Protein AF-B7S6W7-F1 (afdb_monomer_lite)

Sequence (81 aa):
IEYSAGGFALIFMAEYANILVMSLFSVVLFFGAGSVGSLSWDFVMMIKTLFVAFAFIWVRATLPRFRYDLLMGLTWKSFLP

Structure (mmCIF, N/CA/C/O backbone):
data_AF-B7S6W7-F1
#
_entry.id   AF-B7S6W7-F1
#
loop_
_atom_site.group_PDB
_atom_site.id
_atom_site.type_symbol
_atom_site.label_atom_id
_atom_site.label_alt_id
_atom_site.label_comp_id
_atom_site.label_asym_id
_atom_site.label_entity_id
_atom_site.label_seq_id
_atom_site.pdbx_PDB_ins_code
_atom_site.Cartn_x
_atom_site.Cartn_y
_atom_site.Cartn_z
_atom_site.occupancy
_atom_site.B_iso_or_equiv
_atom_site.auth_seq_id
_atom_site.auth_comp_id
_atom_site.auth_asym_id
_atom_site.auth_atom_id
_atom_site.pdbx_PDB_model_num
ATOM 1 N N . ILE A 1 1 ? -8.377 12.676 21.092 1.00 52.56 1 ILE A N 1
ATOM 2 C CA . ILE A 1 1 ? -8.810 13.817 20.245 1.00 52.56 1 ILE A CA 1
ATOM 3 C C . ILE A 1 1 ? -8.002 15.072 20.614 1.00 52.56 1 ILE A C 1
ATOM 5 O O . ILE A 1 1 ? -8.515 16.176 20.657 1.00 52.56 1 ILE A O 1
ATOM 9 N N . GLU A 1 2 ? -6.702 14.897 20.874 1.00 70.31 2 GLU A N 1
ATOM 10 C CA . GLU A 1 2 ? -5.863 15.882 21.584 1.00 70.31 2 GLU A CA 1
ATOM 11 C C . GLU A 1 2 ? -4.689 16.382 20.730 1.00 70.31 2 GLU A C 1
ATOM 13 O O . GLU A 1 2 ? -3.803 17.083 21.210 1.00 70.31 2 GLU A O 1
ATOM 18 N N . TYR A 1 3 ? -4.657 16.026 19.445 1.00 63.88 3 TYR A N 1
ATOM 19 C CA . TYR A 1 3 ? -3.584 16.459 18.563 1.00 63.88 3 TYR A CA 1
ATOM 20 C C . TYR A 1 3 ? -3.871 17.872 18.060 1.00 63.88 3 TYR A C 1
ATOM 22 O O . TYR A 1 3 ? -4.839 18.104 17.337 1.00 63.88 3 TYR A O 1
ATOM 30 N N . SER A 1 4 ? -2.998 18.810 18.433 1.00 74.19 4 SER A N 1
ATOM 31 C CA . SER A 1 4 ? -2.886 20.118 17.781 1.00 74.19 4 SER A CA 1
ATOM 32 C C . SER A 1 4 ? -2.731 19.950 16.261 1.00 74.19 4 SER A C 1
ATOM 34 O O . SER A 1 4 ? -2.223 18.925 15.794 1.00 74.19 4 SER A O 1
ATOM 36 N N . ALA A 1 5 ? -3.140 20.963 15.489 1.00 75.81 5 ALA A N 1
ATOM 37 C CA . ALA A 1 5 ? -3.227 20.931 14.025 1.00 75.81 5 ALA A CA 1
ATOM 38 C C . ALA A 1 5 ? -1.968 20.364 13.332 1.00 75.81 5 ALA A C 1
ATOM 40 O O . ALA A 1 5 ? -2.081 19.604 12.372 1.00 75.81 5 ALA A O 1
ATOM 41 N N . GLY A 1 6 ? -0.770 20.668 13.850 1.00 82.00 6 GLY A N 1
ATOM 42 C CA . GLY A 1 6 ? 0.491 20.140 13.315 1.00 82.00 6 GLY A CA 1
ATOM 43 C C . GLY A 1 6 ? 0.724 18.649 13.602 1.00 82.00 6 GLY A C 1
ATOM 44 O O . GLY A 1 6 ? 1.108 17.900 12.706 1.00 82.00 6 GLY A O 1
ATOM 45 N N . GLY A 1 7 ? 0.451 18.192 14.829 1.00 83.12 7 GLY A N 1
ATOM 46 C CA . GLY A 1 7 ? 0.605 16.781 15.208 1.00 83.12 7 GLY A CA 1
ATOM 47 C C . GLY A 1 7 ? -0.380 15.873 14.471 1.00 83.12 7 GLY A C 1
ATOM 48 O O . GLY A 1 7 ? -0.024 14.773 14.060 1.00 83.12 7 GLY A O 1
ATOM 49 N N . PHE A 1 8 ? -1.592 16.372 14.219 1.00 82.81 8 PHE A N 1
ATOM 50 C CA . PHE A 1 8 ? -2.585 15.689 13.394 1.00 82.81 8 PHE A CA 1
ATOM 51 C C . PHE A 1 8 ? -2.074 15.484 11.960 1.00 82.81 8 PHE A C 1
ATOM 53 O O . PHE A 1 8 ? -2.108 14.363 11.459 1.00 82.81 8 PHE A O 1
ATOM 6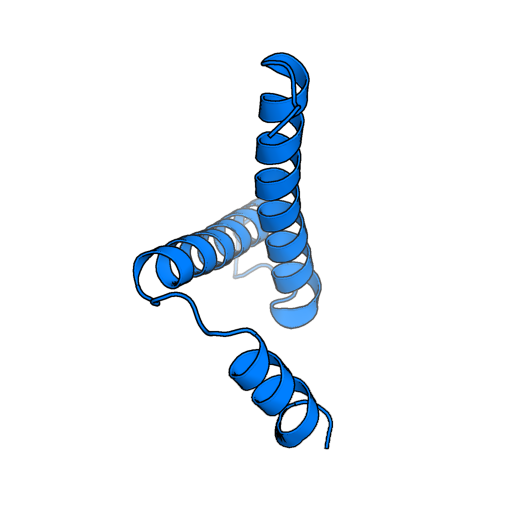0 N N . ALA A 1 9 ? -1.519 16.524 11.324 1.00 88.25 9 ALA A N 1
ATOM 61 C CA . ALA A 1 9 ? -0.980 16.429 9.965 1.00 88.25 9 ALA A CA 1
ATOM 62 C C . ALA A 1 9 ? 0.156 15.397 9.843 1.00 88.25 9 ALA A C 1
ATOM 64 O O . ALA A 1 9 ? 0.194 14.634 8.876 1.00 88.25 9 ALA A O 1
ATOM 65 N N . LEU A 1 10 ? 1.048 15.330 10.839 1.00 89.69 10 LEU A N 1
ATOM 66 C CA . LEU A 1 10 ? 2.137 14.348 10.866 1.00 89.69 10 LEU A CA 1
ATOM 67 C C . LEU A 1 10 ? 1.629 12.905 10.960 1.00 89.69 10 LEU A C 1
ATOM 69 O O . LEU A 1 10 ? 2.202 12.030 10.316 1.00 89.69 10 LEU A O 1
ATOM 73 N N . ILE A 1 11 ? 0.540 12.653 11.691 1.00 89.06 11 ILE A N 1
ATOM 74 C CA . ILE A 1 11 ? -0.051 11.310 11.792 1.00 89.06 11 ILE A CA 1
ATOM 75 C C . ILE A 1 11 ? -0.600 10.850 10.435 1.00 89.06 11 ILE A C 1
ATOM 77 O O . ILE A 1 11 ? -0.309 9.728 10.022 1.00 89.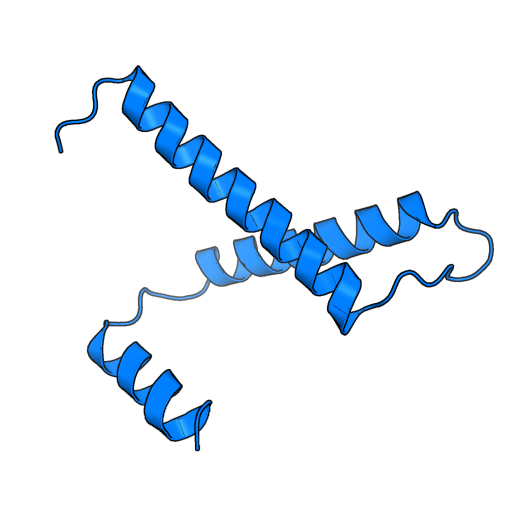06 11 ILE A O 1
ATOM 81 N N . PHE A 1 12 ? -1.321 11.705 9.699 1.00 86.00 12 PHE A N 1
ATOM 82 C CA . PHE A 1 12 ? -1.792 11.330 8.355 1.00 86.00 12 PHE A CA 1
ATOM 83 C C . PHE A 1 12 ? -0.639 11.134 7.386 1.00 86.00 12 PHE A C 1
ATOM 85 O O . PHE A 1 12 ? -0.629 10.150 6.650 1.00 86.00 12 PHE A O 1
ATOM 92 N N . MET A 1 13 ? 0.346 12.037 7.391 1.00 91.56 13 MET A N 1
ATOM 93 C CA . MET A 1 13 ? 1.524 11.877 6.541 1.00 91.56 13 MET A CA 1
ATOM 94 C C . MET A 1 13 ? 2.244 10.557 6.831 1.00 91.56 13 MET A C 1
ATOM 96 O O . MET A 1 13 ? 2.604 9.852 5.891 1.00 91.56 13 MET A O 1
ATOM 100 N N . ALA A 1 14 ? 2.390 10.184 8.105 1.00 93.44 14 ALA A N 1
ATOM 101 C CA . ALA A 1 14 ? 2.994 8.916 8.497 1.00 93.44 14 ALA A CA 1
ATOM 102 C C . ALA A 1 14 ? 2.165 7.701 8.048 1.00 93.44 14 ALA A C 1
ATOM 104 O O . ALA A 1 14 ? 2.738 6.731 7.553 1.00 93.44 14 ALA A O 1
ATOM 105 N N . GLU A 1 15 ? 0.833 7.742 8.162 1.00 91.19 15 GLU A N 1
ATOM 106 C CA . GLU A 1 15 ? -0.027 6.647 7.694 1.00 91.19 15 GLU A CA 1
ATOM 107 C C . GLU A 1 15 ? 0.110 6.437 6.179 1.00 91.19 15 GLU A C 1
ATOM 109 O O . GLU A 1 15 ? 0.345 5.313 5.727 1.00 91.19 15 GLU A O 1
ATOM 114 N N . TYR A 1 16 ? 0.029 7.512 5.389 1.00 90.69 16 TYR A N 1
ATOM 115 C CA . TYR A 1 16 ? 0.161 7.422 3.932 1.00 90.69 16 TYR A CA 1
ATOM 116 C C . TYR A 1 16 ? 1.575 7.031 3.494 1.00 90.69 16 TYR A C 1
ATOM 118 O O . TYR A 1 16 ? 1.725 6.227 2.570 1.00 90.69 16 TYR A O 1
ATOM 126 N N . ALA A 1 17 ? 2.607 7.529 4.180 1.00 92.81 17 ALA A N 1
ATOM 127 C CA . ALA A 1 17 ? 3.982 7.102 3.947 1.00 92.81 17 ALA A CA 1
ATOM 128 C C . ALA A 1 17 ? 4.146 5.597 4.205 1.00 92.81 17 ALA A C 1
ATOM 130 O O . ALA A 1 17 ? 4.755 4.899 3.395 1.00 92.81 17 ALA A O 1
ATOM 131 N N . ASN A 1 18 ? 3.544 5.072 5.276 1.00 92.56 18 ASN A N 1
ATOM 132 C CA . ASN A 1 18 ? 3.616 3.648 5.585 1.00 92.56 18 ASN A CA 1
ATOM 133 C C . ASN A 1 18 ? 2.918 2.784 4.516 1.00 92.56 18 ASN A C 1
ATOM 135 O O . ASN A 1 18 ? 3.445 1.747 4.127 1.00 92.56 18 ASN A O 1
ATOM 139 N N . ILE A 1 19 ? 1.779 3.224 3.963 1.00 91.19 19 ILE A N 1
ATOM 140 C CA . ILE A 1 19 ? 1.104 2.508 2.859 1.00 91.19 19 ILE A CA 1
ATOM 141 C C . ILE A 1 19 ? 2.013 2.416 1.623 1.00 91.19 19 ILE A C 1
ATOM 143 O O . ILE A 1 19 ? 2.113 1.351 1.006 1.00 91.19 19 ILE A O 1
ATOM 147 N N . LEU A 1 20 ? 2.700 3.508 1.271 1.00 91.00 20 LEU A N 1
ATOM 148 C CA . LEU A 1 20 ? 3.642 3.517 0.148 1.00 91.00 20 LEU A CA 1
ATOM 149 C C . LEU A 1 20 ? 4.847 2.605 0.406 1.00 91.00 20 LEU A C 1
ATOM 151 O O . LEU A 1 20 ? 5.207 1.812 -0.464 1.00 91.00 20 LEU A O 1
ATOM 155 N N . VAL A 1 21 ? 5.431 2.663 1.605 1.00 92.44 21 VAL A N 1
ATOM 156 C CA . VAL A 1 21 ? 6.570 1.815 1.994 1.00 92.44 21 VAL A CA 1
ATOM 157 C C . VAL A 1 21 ? 6.193 0.332 1.965 1.00 92.44 21 VAL A C 1
ATOM 159 O O . VAL A 1 21 ? 6.914 -0.474 1.381 1.00 92.44 21 VAL A O 1
ATOM 162 N N . MET A 1 22 ? 5.034 -0.042 2.509 1.00 91.62 22 MET A N 1
ATOM 163 C CA . MET A 1 22 ? 4.563 -1.432 2.480 1.00 91.62 22 MET A CA 1
ATOM 164 C C . MET A 1 22 ? 4.254 -1.913 1.056 1.00 91.62 22 MET A C 1
ATOM 166 O O . MET A 1 22 ? 4.505 -3.076 0.728 1.00 91.62 22 MET A O 1
ATOM 170 N N . SER A 1 23 ? 3.771 -1.022 0.183 1.00 89.56 23 SER A N 1
ATOM 171 C CA . SER A 1 23 ? 3.569 -1.328 -1.240 1.00 89.56 23 SER A CA 1
ATOM 172 C C . SER A 1 23 ? 4.901 -1.587 -1.953 1.00 89.56 23 SER A C 1
ATOM 174 O O . SER A 1 23 ? 5.013 -2.566 -2.690 1.00 89.56 23 SER A O 1
ATOM 176 N N . LEU A 1 24 ? 5.931 -0.778 -1.677 1.00 89.25 24 LEU A N 1
ATOM 177 C CA . LEU A 1 24 ? 7.294 -0.989 -2.182 1.00 89.25 24 LEU A CA 1
ATOM 178 C C . LEU A 1 24 ? 7.866 -2.334 -1.718 1.00 89.25 24 LEU A C 1
ATOM 180 O O . LEU A 1 24 ? 8.317 -3.122 -2.549 1.00 89.25 24 LEU A O 1
ATOM 184 N N . PHE A 1 25 ? 7.799 -2.637 -0.417 1.00 89.38 25 PHE A N 1
ATOM 185 C CA . PHE A 1 25 ? 8.267 -3.922 0.114 1.00 89.38 25 PHE A CA 1
ATOM 186 C C . PHE A 1 25 ? 7.548 -5.111 -0.528 1.00 89.38 25 PHE A C 1
ATOM 188 O O . PHE A 1 25 ? 8.192 -6.092 -0.893 1.00 89.38 25 PHE A O 1
ATOM 195 N N . SER A 1 26 ? 6.233 -5.010 -0.732 1.00 88.12 26 SER A N 1
ATOM 196 C CA . SER A 1 26 ? 5.448 -6.068 -1.377 1.00 88.12 26 SER A CA 1
ATOM 197 C C . SER A 1 26 ? 5.905 -6.323 -2.818 1.00 88.12 26 SER A C 1
ATOM 199 O O . SER A 1 26 ? 6.040 -7.474 -3.232 1.00 88.12 26 SER A O 1
ATOM 201 N N . VAL A 1 27 ? 6.198 -5.266 -3.584 1.00 88.44 27 VAL A N 1
ATOM 202 C CA . VAL A 1 27 ? 6.715 -5.401 -4.956 1.00 88.44 27 VAL A CA 1
ATOM 203 C C . VAL A 1 27 ? 8.109 -6.027 -4.969 1.00 88.44 27 VAL A C 1
ATOM 205 O O . VAL A 1 27 ? 8.362 -6.911 -5.788 1.00 88.44 27 VAL A O 1
ATOM 208 N N . VAL A 1 28 ? 8.996 -5.615 -4.060 1.00 86.38 28 VAL A N 1
ATOM 209 C CA . VAL A 1 28 ? 10.365 -6.152 -3.981 1.00 86.38 28 VAL A CA 1
ATOM 210 C C . VAL A 1 28 ? 10.362 -7.634 -3.608 1.00 86.38 28 VAL A C 1
ATOM 212 O O . VAL A 1 28 ? 11.041 -8.420 -4.265 1.00 86.38 28 VAL A O 1
ATOM 215 N N . LEU A 1 29 ? 9.590 -8.021 -2.588 1.00 86.38 29 LEU A N 1
ATOM 216 C CA . LEU A 1 29 ? 9.594 -9.385 -2.055 1.00 86.38 29 LEU A CA 1
ATOM 217 C C . LEU A 1 29 ? 8.841 -10.382 -2.947 1.00 86.38 29 LEU A C 1
ATOM 219 O O . LEU A 1 29 ? 9.315 -11.500 -3.125 1.00 86.38 29 LEU A O 1
ATOM 223 N N . PHE A 1 30 ? 7.688 -9.998 -3.509 1.00 81.75 30 PHE A N 1
ATOM 224 C CA . PHE A 1 30 ? 6.831 -10.931 -4.256 1.00 81.75 30 PHE A CA 1
ATOM 225 C C . PHE A 1 30 ? 6.946 -10.802 -5.776 1.00 81.75 30 PHE A C 1
ATOM 227 O O . PHE A 1 30 ? 6.944 -11.811 -6.476 1.00 81.75 30 PHE A O 1
ATOM 234 N N . PHE A 1 31 ? 7.021 -9.580 -6.311 1.00 71.31 31 PHE A N 1
ATOM 235 C CA . PHE A 1 31 ? 6.979 -9.352 -7.764 1.00 71.31 31 PHE A CA 1
ATOM 236 C C . PHE A 1 31 ? 8.356 -9.294 -8.425 1.00 71.31 31 PHE A C 1
ATOM 238 O O . PHE A 1 31 ? 8.422 -9.302 -9.661 1.00 71.31 31 PHE A O 1
ATOM 245 N N . GLY A 1 32 ? 9.421 -9.212 -7.623 1.00 67.69 32 GLY A N 1
ATOM 246 C CA . GLY A 1 32 ? 10.805 -9.122 -8.063 1.00 67.69 32 GLY A CA 1
ATOM 247 C C . GLY A 1 32 ? 11.126 -7.842 -8.844 1.00 67.69 32 GLY A C 1
ATOM 248 O O . GLY A 1 32 ? 10.325 -7.301 -9.623 1.00 67.69 32 GLY A O 1
ATOM 249 N N . ALA A 1 33 ? 12.362 -7.375 -8.688 1.00 63.47 33 ALA A N 1
ATOM 250 C CA . ALA A 1 33 ? 12.977 -6.528 -9.694 1.00 63.47 33 ALA A CA 1
ATOM 251 C C . ALA A 1 33 ? 13.228 -7.445 -10.897 1.00 63.47 33 ALA A C 1
ATOM 253 O O . ALA A 1 33 ? 14.013 -8.379 -10.808 1.00 63.47 33 ALA A O 1
ATOM 254 N N . GLY A 1 34 ? 12.521 -7.245 -11.997 1.00 61.66 34 GLY A N 1
ATOM 255 C CA . GLY A 1 34 ? 12.765 -7.963 -13.242 1.00 61.66 34 GLY A CA 1
ATOM 256 C C . GLY A 1 34 ? 12.500 -6.994 -14.374 1.00 61.66 34 GLY A C 1
ATOM 257 O O . GLY A 1 34 ? 11.379 -6.491 -14.469 1.00 61.66 34 GLY A O 1
ATOM 258 N N . SER A 1 35 ? 13.502 -6.695 -15.201 1.00 62.38 35 SER A N 1
ATOM 259 C CA . SER A 1 35 ? 13.276 -5.948 -16.437 1.00 62.38 35 SER A CA 1
ATOM 260 C C . SER A 1 35 ? 12.353 -6.753 -17.343 1.00 62.38 35 SER A C 1
ATOM 262 O O . SER A 1 35 ? 12.695 -7.857 -17.770 1.00 62.38 35 SER A O 1
ATOM 264 N N . VAL A 1 36 ? 11.187 -6.198 -17.663 1.00 61.28 36 VAL A N 1
ATOM 265 C CA . VAL A 1 36 ? 10.341 -6.734 -18.730 1.00 61.28 36 VAL A CA 1
ATOM 266 C C . VAL A 1 36 ? 10.828 -6.100 -20.034 1.00 61.28 36 VAL A C 1
ATOM 268 O O . VAL A 1 36 ? 10.476 -4.968 -20.355 1.00 61.28 36 VAL A O 1
ATOM 271 N N . GLY A 1 37 ? 11.695 -6.806 -20.761 1.00 69.75 37 GLY A N 1
ATOM 272 C CA . GLY A 1 37 ? 12.225 -6.347 -22.050 1.00 69.75 37 GLY A CA 1
ATOM 273 C C . GLY A 1 37 ? 13.243 -5.203 -21.934 1.00 69.75 37 GLY A C 1
ATOM 274 O O . GLY A 1 37 ? 14.166 -5.277 -21.129 1.00 69.75 37 GLY A O 1
ATOM 275 N N . SER A 1 38 ? 13.091 -4.159 -22.763 1.00 62.22 38 SER A N 1
ATOM 276 C CA . SER A 1 38 ? 14.013 -3.011 -22.865 1.00 62.22 38 SER A CA 1
ATOM 277 C C . SER A 1 38 ? 13.709 -1.857 -21.900 1.00 62.22 38 SER A C 1
ATOM 279 O O . SER A 1 38 ? 14.333 -0.800 -22.000 1.00 62.22 38 SER A O 1
ATOM 281 N N . LEU A 1 39 ? 12.714 -2.004 -21.019 1.00 66.81 39 LEU A N 1
ATOM 282 C CA . LEU A 1 39 ? 12.335 -0.951 -20.081 1.00 66.81 39 LEU A CA 1
ATOM 283 C C . LEU A 1 39 ? 13.288 -0.949 -18.879 1.00 66.81 39 LEU A C 1
ATOM 285 O O . LEU A 1 39 ? 13.621 -2.007 -18.341 1.00 66.81 39 LEU A O 1
ATOM 289 N N . SER A 1 40 ? 13.718 0.243 -18.456 1.00 73.44 40 SER A N 1
ATOM 290 C CA . SER A 1 40 ? 14.599 0.400 -17.300 1.00 73.44 40 SER A CA 1
ATOM 291 C C . SER A 1 40 ? 13.967 -0.176 -16.032 1.00 73.44 40 SER A C 1
ATOM 293 O O . SER A 1 40 ? 12.754 -0.105 -15.809 1.00 73.44 40 SER A O 1
ATOM 295 N N . TRP A 1 41 ? 14.822 -0.753 -15.193 1.00 73.12 41 TRP A N 1
ATOM 296 C CA . TRP A 1 41 ? 14.443 -1.431 -13.956 1.00 73.12 41 TRP A CA 1
ATOM 297 C C . TRP A 1 41 ? 13.639 -0.526 -13.014 1.00 73.12 41 TRP A C 1
ATOM 299 O O . TRP A 1 41 ? 12.616 -0.957 -12.477 1.00 73.12 41 TRP A O 1
ATOM 309 N N . ASP A 1 42 ? 14.033 0.743 -12.900 1.00 78.75 42 ASP A N 1
ATOM 310 C CA . ASP A 1 42 ? 13.354 1.742 -12.069 1.00 78.75 42 ASP A CA 1
ATOM 311 C C . ASP A 1 42 ? 11.923 2.029 -12.541 1.00 78.75 42 ASP A C 1
ATOM 313 O O . ASP A 1 42 ? 10.997 2.108 -11.731 1.00 78.75 42 ASP A O 1
ATOM 317 N N . PHE A 1 43 ? 11.705 2.120 -13.857 1.00 80.44 43 PHE A N 1
ATOM 318 C CA . PHE A 1 43 ? 10.380 2.397 -14.418 1.00 80.44 43 PHE A CA 1
ATOM 319 C C . PHE A 1 43 ? 9.414 1.235 -14.191 1.00 80.44 43 PHE A C 1
ATOM 321 O 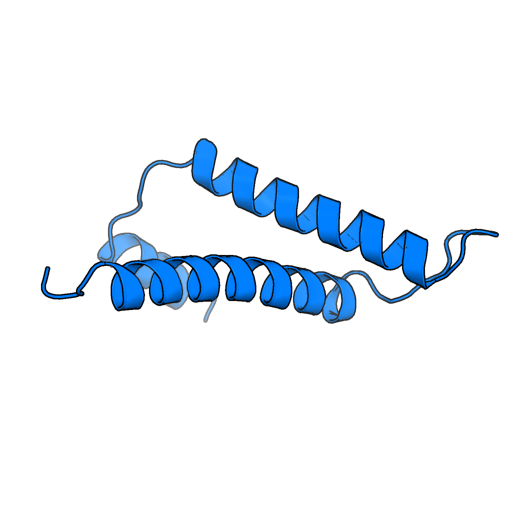O . PHE A 1 43 ? 8.263 1.443 -13.800 1.00 80.44 43 PHE A O 1
ATOM 328 N N . VAL A 1 44 ? 9.886 0.000 -14.392 1.00 82.62 44 VAL A N 1
ATOM 329 C CA . VAL A 1 44 ? 9.084 -1.204 -14.132 1.00 82.62 44 VAL A CA 1
ATOM 330 C C . VAL A 1 44 ? 8.705 -1.277 -12.651 1.00 82.62 44 VAL A C 1
ATOM 332 O O . VAL A 1 44 ? 7.552 -1.561 -12.320 1.00 82.62 44 VAL A O 1
ATOM 335 N N . MET A 1 45 ? 9.650 -0.989 -11.754 1.00 84.25 45 MET A N 1
ATOM 336 C CA . MET A 1 45 ? 9.405 -1.000 -10.313 1.00 84.25 45 MET A CA 1
ATOM 337 C C . MET A 1 45 ? 8.405 0.084 -9.889 1.00 84.25 45 MET A C 1
ATOM 339 O O . MET A 1 45 ? 7.494 -0.199 -9.105 1.00 84.25 45 MET A O 1
ATOM 343 N N . MET A 1 46 ? 8.519 1.297 -10.436 1.00 85.38 46 MET A N 1
ATOM 344 C CA . MET A 1 46 ? 7.590 2.394 -10.154 1.00 85.38 46 MET A CA 1
ATOM 345 C C . MET A 1 46 ? 6.160 2.048 -10.588 1.00 85.38 46 MET A C 1
ATOM 347 O O . MET A 1 46 ? 5.226 2.218 -9.803 1.00 85.38 46 MET A O 1
ATOM 351 N N . ILE A 1 47 ? 5.980 1.495 -11.792 1.00 87.00 47 ILE A N 1
ATOM 352 C CA . ILE A 1 47 ? 4.658 1.091 -12.299 1.00 87.00 47 ILE A CA 1
ATOM 353 C C . ILE A 1 47 ? 4.054 -0.022 -11.435 1.00 87.00 47 ILE A C 1
ATOM 355 O O . ILE A 1 47 ? 2.893 0.075 -11.035 1.00 87.00 47 ILE A O 1
ATOM 359 N N . LYS A 1 48 ? 4.839 -1.054 -11.095 1.00 86.06 48 LYS A N 1
ATOM 360 C CA . LYS A 1 48 ? 4.385 -2.136 -10.204 1.00 86.06 48 LYS A CA 1
ATOM 361 C C . LYS A 1 48 ? 3.961 -1.594 -8.834 1.00 86.06 48 LYS A C 1
ATOM 363 O O . LYS A 1 48 ? 2.928 -1.996 -8.306 1.00 86.06 48 LYS A O 1
ATOM 368 N N . THR A 1 49 ? 4.722 -0.652 -8.281 1.00 88.38 49 THR A N 1
ATOM 369 C CA . THR A 1 49 ? 4.416 -0.030 -6.982 1.00 88.38 49 THR A CA 1
ATOM 370 C C . THR A 1 49 ? 3.135 0.791 -7.039 1.00 88.38 49 THR A C 1
ATOM 372 O O . THR A 1 49 ? 2.292 0.660 -6.155 1.00 88.38 49 THR A O 1
ATOM 375 N N . LEU A 1 50 ? 2.946 1.590 -8.093 1.00 89.56 50 LEU A N 1
ATOM 376 C CA . LEU A 1 50 ? 1.713 2.352 -8.303 1.00 89.56 50 LEU A CA 1
ATOM 377 C C . LEU A 1 50 ? 0.497 1.437 -8.449 1.00 89.56 50 LEU A C 1
ATOM 379 O O . LEU A 1 50 ? -0.557 1.739 -7.895 1.00 89.56 50 LEU A O 1
ATOM 383 N N . PHE A 1 51 ? 0.646 0.305 -9.135 1.00 89.62 51 PHE A N 1
ATOM 384 C CA . PHE A 1 51 ? -0.421 -0.682 -9.259 1.00 89.62 51 PHE A CA 1
ATOM 385 C C . PHE A 1 51 ? -0.829 -1.267 -7.896 1.00 89.62 51 PHE A C 1
ATOM 387 O O . PHE A 1 51 ? -2.017 -1.311 -7.575 1.00 89.62 51 PHE A O 1
ATOM 394 N N . VAL A 1 52 ? 0.142 -1.650 -7.058 1.00 90.44 52 VAL A N 1
ATOM 395 C CA . VAL A 1 52 ? -0.132 -2.155 -5.699 1.00 90.44 52 VAL A CA 1
ATOM 396 C C . VAL A 1 52 ? -0.752 -1.067 -4.816 1.00 90.44 52 VAL A C 1
ATOM 398 O O . VAL A 1 52 ? -1.747 -1.322 -4.138 1.00 90.44 52 VAL A O 1
ATOM 401 N N . ALA A 1 53 ? -0.234 0.161 -4.861 1.00 90.25 53 ALA A N 1
ATOM 402 C CA . ALA A 1 53 ? -0.794 1.284 -4.110 1.00 90.25 53 ALA A CA 1
ATOM 403 C C . ALA A 1 53 ? -2.240 1.599 -4.540 1.00 90.25 53 ALA A C 1
ATOM 405 O O . ALA A 1 53 ? -3.104 1.841 -3.695 1.00 90.25 53 ALA A O 1
ATOM 406 N N . PHE A 1 54 ? -2.531 1.533 -5.842 1.00 90.00 54 PHE A N 1
ATOM 407 C CA . PHE A 1 54 ? -3.884 1.688 -6.369 1.00 90.00 54 PHE A CA 1
ATOM 408 C C . PHE A 1 54 ? -4.824 0.590 -5.858 1.00 90.00 54 PHE A C 1
ATOM 410 O O . PHE A 1 54 ? -5.937 0.896 -5.433 1.00 90.00 54 PHE A O 1
ATOM 417 N N . ALA A 1 55 ? -4.366 -0.664 -5.803 1.00 90.56 55 ALA A N 1
ATOM 418 C CA . ALA A 1 55 ? -5.141 -1.754 -5.213 1.00 90.56 55 ALA A CA 1
ATOM 419 C C . ALA A 1 55 ? -5.455 -1.500 -3.725 1.00 90.56 55 ALA A C 1
ATOM 421 O O . ALA A 1 55 ? -6.590 -1.708 -3.299 1.00 90.56 55 ALA A O 1
ATOM 42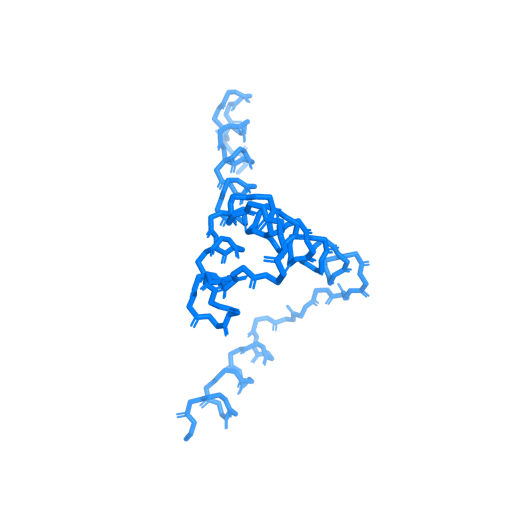2 N N . PHE A 1 56 ? -4.507 -0.976 -2.939 1.00 87.88 56 PHE A N 1
ATOM 423 C CA . PHE A 1 56 ? -4.762 -0.605 -1.538 1.00 87.88 56 PHE A CA 1
ATOM 424 C C . PHE A 1 56 ? -5.829 0.487 -1.393 1.00 87.88 56 PHE A C 1
ATOM 426 O O . PHE A 1 56 ? -6.696 0.391 -0.518 1.00 87.88 56 PHE A O 1
ATOM 433 N N . ILE A 1 57 ? -5.794 1.512 -2.249 1.00 89.25 57 ILE A N 1
ATOM 434 C CA . ILE A 1 57 ? -6.807 2.577 -2.261 1.00 89.25 57 ILE A CA 1
ATOM 435 C C . ILE A 1 57 ? -8.170 2.006 -2.669 1.00 89.25 57 ILE A C 1
ATOM 437 O O . ILE A 1 57 ? -9.173 2.304 -2.018 1.00 89.25 57 ILE A O 1
ATOM 441 N N . TRP A 1 58 ? -8.206 1.141 -3.687 1.00 92.00 58 TRP A N 1
ATOM 442 C CA . TRP A 1 58 ? -9.427 0.469 -4.133 1.00 92.00 58 TRP A CA 1
ATOM 443 C C . TRP A 1 58 ? -10.057 -0.334 -2.995 1.00 92.00 58 TRP A C 1
ATOM 445 O O . TRP A 1 58 ? -11.231 -0.141 -2.684 1.00 92.00 58 TRP A O 1
ATOM 455 N N . VAL A 1 59 ? -9.281 -1.191 -2.328 1.00 88.81 59 VAL A N 1
ATOM 456 C CA . VAL A 1 59 ? -9.765 -2.034 -1.224 1.00 88.81 59 VAL A CA 1
ATOM 457 C C . VAL A 1 59 ? -10.353 -1.184 -0.094 1.00 88.81 59 VAL A C 1
ATOM 459 O O . VAL A 1 59 ? -11.425 -1.513 0.421 1.00 88.81 59 VAL A O 1
ATOM 462 N N . ARG A 1 60 ? -9.703 -0.063 0.254 1.00 85.62 60 ARG A N 1
ATOM 463 C CA . ARG A 1 60 ? -10.226 0.898 1.242 1.00 85.62 60 ARG A CA 1
ATOM 464 C C . ARG A 1 60 ? -11.539 1.550 0.800 1.00 85.62 60 ARG A C 1
ATOM 466 O O . ARG A 1 60 ? -12.367 1.841 1.658 1.00 85.62 60 ARG A O 1
ATOM 473 N N . ALA A 1 61 ? -11.725 1.787 -0.497 1.00 88.94 61 ALA A N 1
ATOM 474 C CA . ALA A 1 61 ? -12.945 2.384 -1.036 1.00 88.94 61 ALA A CA 1
ATOM 475 C C . ALA A 1 61 ? -14.120 1.392 -1.090 1.00 88.94 61 ALA A C 1
ATOM 477 O O . ALA A 1 61 ? -15.263 1.793 -0.883 1.00 88.94 61 ALA A O 1
ATOM 478 N N . THR A 1 62 ? -13.861 0.109 -1.362 1.00 87.38 62 THR A N 1
ATOM 479 C CA . THR A 1 62 ? -14.926 -0.885 -1.581 1.00 87.38 62 THR A CA 1
ATOM 480 C C . THR A 1 62 ? -15.378 -1.628 -0.334 1.00 87.38 62 THR A C 1
ATOM 482 O O . THR A 1 62 ? -16.529 -2.059 -0.282 1.00 87.38 62 THR A O 1
ATOM 485 N N . LEU A 1 63 ? -14.495 -1.848 0.646 1.00 86.31 63 LEU A N 1
ATOM 486 C CA . LEU A 1 63 ? -14.818 -2.715 1.779 1.00 86.31 63 LEU A CA 1
ATOM 487 C C . LEU A 1 63 ? -15.354 -1.926 2.985 1.00 86.31 63 LEU A C 1
ATOM 489 O O . LEU A 1 63 ? -14.693 -0.997 3.458 1.00 86.31 63 LEU A O 1
ATOM 493 N N . PRO A 1 64 ? -16.512 -2.324 3.547 1.00 79.69 64 PRO A N 1
ATOM 494 C CA . PRO A 1 64 ? -16.964 -1.807 4.829 1.00 79.69 64 PRO A CA 1
ATOM 495 C C . PRO A 1 64 ? -16.036 -2.278 5.958 1.00 79.69 64 PRO A C 1
ATOM 497 O O . PRO A 1 64 ? -15.419 -3.341 5.892 1.00 79.69 64 PRO A O 1
ATOM 500 N N . ARG A 1 65 ? -15.930 -1.473 7.021 1.00 82.75 65 ARG A N 1
ATOM 501 C CA . ARG A 1 65 ? -15.035 -1.756 8.153 1.00 82.75 65 ARG A CA 1
ATOM 502 C C . ARG A 1 65 ? -15.422 -3.066 8.846 1.00 82.75 65 ARG A C 1
ATOM 504 O O . ARG A 1 65 ? -16.537 -3.194 9.348 1.00 82.75 65 ARG A O 1
ATOM 511 N N . PHE A 1 66 ? -14.478 -3.999 8.940 1.00 80.50 66 PHE A N 1
ATOM 512 C CA . PHE A 1 66 ? -14.648 -5.216 9.732 1.00 80.50 66 PHE A CA 1
ATOM 513 C C . PHE A 1 66 ? -14.479 -4.941 11.227 1.00 80.50 66 PHE A C 1
ATOM 515 O O . PHE A 1 66 ? -13.620 -4.161 11.642 1.00 80.50 66 PHE A O 1
ATOM 522 N N . ARG A 1 67 ? -15.294 -5.611 12.050 1.00 89.31 67 ARG A N 1
ATOM 523 C CA . ARG A 1 67 ? -15.159 -5.567 13.511 1.00 89.31 67 ARG A CA 1
ATOM 524 C C . ARG A 1 67 ? -13.920 -6.351 13.953 1.00 89.31 67 ARG A C 1
ATOM 526 O O . ARG A 1 67 ? -13.600 -7.384 13.365 1.00 89.31 67 ARG A O 1
ATOM 533 N N . TYR A 1 68 ? -13.271 -5.876 15.016 1.00 84.88 68 TYR A N 1
ATOM 534 C CA . TYR A 1 68 ? -12.019 -6.434 15.540 1.00 84.88 68 TYR A CA 1
ATOM 535 C C . TYR A 1 68 ? -12.086 -7.948 15.803 1.00 84.88 68 TYR A C 1
ATOM 537 O O . TYR A 1 68 ? -11.179 -8.675 15.407 1.00 84.88 68 TYR A O 1
ATOM 545 N N . ASP A 1 69 ? -13.192 -8.441 16.369 1.00 83.50 69 ASP A N 1
ATOM 546 C CA . ASP A 1 69 ? -13.355 -9.869 16.687 1.00 83.50 69 ASP A CA 1
ATOM 547 C C . ASP A 1 69 ? -13.281 -10.766 15.445 1.00 83.50 69 ASP A C 1
ATOM 549 O O . ASP A 1 69 ? -12.684 -11.843 15.475 1.00 83.50 69 ASP A O 1
ATOM 553 N N . LEU A 1 70 ? -13.869 -10.311 14.332 1.00 83.19 70 LEU A N 1
ATOM 554 C CA . LEU A 1 70 ? -13.859 -11.055 13.076 1.00 83.19 70 LEU A CA 1
ATOM 555 C C . LEU A 1 70 ? -12.453 -11.058 12.462 1.00 83.19 70 LEU A C 1
ATOM 557 O O . LEU A 1 70 ? -12.006 -12.087 11.960 1.00 83.19 70 LEU A O 1
ATOM 561 N N . LEU A 1 71 ? -11.738 -9.930 12.550 1.00 83.81 71 LEU A N 1
ATOM 562 C CA . LEU A 1 71 ? -10.365 -9.803 12.055 1.00 83.81 71 LEU A CA 1
ATOM 563 C C . LEU A 1 71 ? -9.398 -10.713 12.829 1.00 83.81 71 LEU A C 1
ATOM 565 O O . LEU A 1 71 ? -8.562 -11.395 12.231 1.00 83.81 71 LEU A O 1
ATOM 569 N N . MET A 1 72 ? -9.539 -10.757 14.155 1.00 87.38 72 MET A N 1
ATOM 570 C CA . MET A 1 72 ? -8.742 -11.627 15.020 1.00 87.38 72 MET A CA 1
ATOM 571 C C . MET A 1 72 ? -9.032 -13.102 14.724 1.00 87.38 72 MET A C 1
ATOM 573 O O . MET A 1 72 ? -8.111 -13.898 14.571 1.00 87.38 72 MET A O 1
ATOM 577 N N . GLY A 1 73 ? -10.310 -13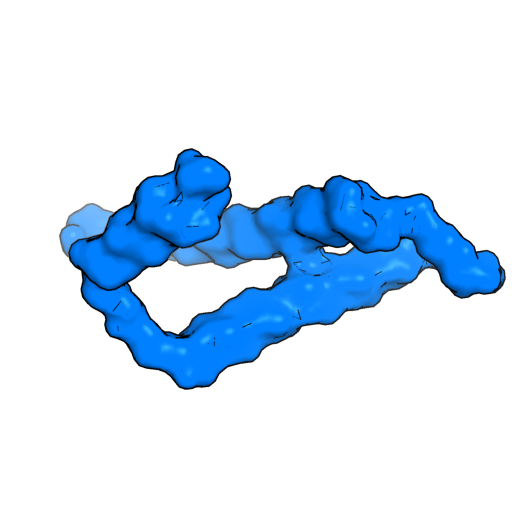.464 14.566 1.00 86.62 73 GLY A N 1
ATOM 578 C CA . GLY A 1 73 ? -10.702 -14.823 14.201 1.00 86.62 73 GLY A CA 1
ATOM 579 C C . GLY A 1 73 ? -10.115 -15.271 12.861 1.00 86.62 73 GLY A C 1
ATOM 580 O O . GLY A 1 73 ? -9.615 -16.388 12.765 1.00 86.62 73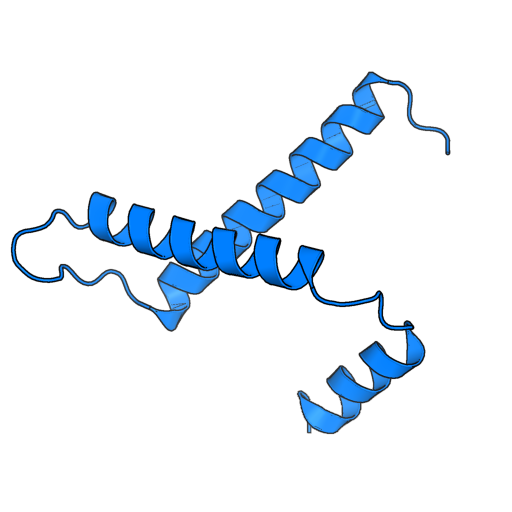 GLY A O 1
ATOM 581 N N . LEU A 1 74 ? -10.130 -14.401 11.849 1.00 85.19 74 LEU A N 1
ATOM 582 C CA . LEU A 1 74 ? -9.618 -14.712 10.513 1.00 85.19 74 LEU A CA 1
ATOM 583 C C . LEU A 1 74 ? -8.092 -14.880 10.517 1.00 85.19 74 LEU A C 1
ATOM 585 O O . LEU A 1 74 ? -7.574 -15.858 9.982 1.00 85.19 74 LEU A O 1
ATOM 589 N N . THR A 1 75 ? -7.370 -13.979 11.184 1.00 86.81 75 THR A N 1
ATOM 590 C CA . THR A 1 75 ? -5.904 -14.056 11.266 1.00 86.81 75 THR A CA 1
ATOM 591 C C . THR A 1 75 ? -5.432 -15.272 12.058 1.00 86.81 75 THR A C 1
ATOM 593 O O . THR A 1 75 ? -4.618 -16.043 11.554 1.00 86.81 75 THR A O 1
ATOM 596 N N . TRP A 1 76 ? -5.994 -15.512 13.242 1.00 83.06 76 TRP A N 1
ATOM 597 C CA . TRP A 1 76 ? -5.529 -16.580 14.132 1.00 83.06 76 TRP A CA 1
ATOM 598 C C . TRP A 1 76 ? -5.998 -17.976 13.746 1.00 83.06 76 TRP A C 1
ATOM 600 O O . TRP A 1 76 ? -5.304 -18.940 14.045 1.00 83.06 76 TRP A O 1
ATOM 610 N N . LYS A 1 77 ? -7.167 -18.112 13.109 1.00 80.50 77 LYS A N 1
ATOM 611 C CA . LYS A 1 77 ? -7.705 -19.434 12.749 1.00 80.50 77 LYS A CA 1
ATOM 612 C C . LYS A 1 77 ? -7.465 -19.829 11.298 1.00 80.50 77 LYS A C 1
ATOM 614 O O . LYS A 1 77 ? -7.557 -21.014 11.014 1.00 80.50 77 LYS A O 1
ATOM 619 N N . SER A 1 78 ? -7.216 -18.881 10.388 1.00 83.81 78 SER A N 1
ATOM 620 C CA . SER A 1 78 ? -7.078 -19.176 8.952 1.00 83.81 78 SER A CA 1
ATOM 621 C C . SER A 1 78 ? -5.707 -18.852 8.372 1.00 83.81 78 SER A C 1
ATOM 623 O O . SER A 1 78 ? -5.270 -19.589 7.497 1.00 83.81 78 SER A O 1
ATOM 625 N N . PHE A 1 79 ? -5.049 -17.768 8.798 1.00 80.62 79 PHE A N 1
ATOM 626 C CA . PHE A 1 79 ? -3.724 -17.415 8.268 1.00 80.62 79 PHE A CA 1
ATOM 627 C C . PHE A 1 79 ? -2.565 -18.020 9.069 1.00 80.62 79 PHE A C 1
ATOM 629 O O . PHE A 1 79 ? -1.510 -18.246 8.487 1.00 80.62 79 PHE A O 1
ATOM 636 N N . LEU A 1 80 ? -2.755 -18.257 10.374 1.00 73.50 80 LEU A N 1
ATOM 637 C CA . LEU A 1 80 ? -1.759 -18.858 11.274 1.00 73.50 80 LEU A CA 1
ATOM 638 C C . LEU A 1 80 ? -1.917 -20.357 11.672 1.00 73.50 80 LEU A C 1
ATOM 640 O O . LEU A 1 80 ? -1.129 -20.777 12.522 1.00 73.50 80 LEU A O 1
ATOM 644 N N . PRO A 1 81 ? -2.858 -21.181 11.160 1.00 61.84 81 PRO A N 1
ATOM 645 C CA . PRO A 1 81 ? -2.816 -22.630 11.383 1.00 61.84 81 PRO A CA 1
ATOM 646 C C . PRO A 1 81 ? -1.750 -23.340 10.530 1.00 61.84 81 PRO A C 1
ATOM 648 O O . PRO A 1 81 ? -1.418 -22.837 9.432 1.00 61.84 81 PRO A O 1
#

Radius of gyration: 17.11 Å; chains: 1; bounding box: 32×44×44 Å

InterPro domains:
  IPR001694 NADH:ubiquinone oxidoreductase, subunit 1/F420H2 oxidoreductase subunit H [PF00146] (1-81)
  IPR001694 NADH:ubiquinone oxidoreductase, subunit 1/F420H2 oxidoreductase subunit H [PTHR11432] (2-81)

Organism: NCBI:txid405985

Secondary structure (DSSP, 8-state):
----HHHHHHHHHHHHHHHHHHHHHHIIIII-----TTS-HHHHHHHHHHHHHHHHHHHHHHSPPPPHHHHHHHIIIII--

Foldseek 3Di:
DPDDPVRVVVVVVVVLVVLLVVLLVCCCPPVNQDDPPPDDSVVVSVVSSVVSSVVVVVCVVPDDDDDPVVVCCCCVVPVPD

pLDDT: mean 82.53, std 9.39, range [52.56, 93.44]